Protein AF-A0AAV9P0X1-F1 (afdb_monomer)

Radius of gyration: 32.3 Å; Cα contacts (8 Å, |Δi|>4): 74; chains: 1; bounding box: 122×64×54 Å

Secondary structure (DSSP, 8-state):
------------------TTEEE-TTT-SEEETT--HHHHT--PPPTTTSS---TTTT--HHHH-HHHHHHHHHHTTS--S-HHHHHHHHHHHHHHHHHHHHHHHHHHHHHHHHHHHHHHHHHHHHTS---------

Structure (mmCIF, N/CA/C/O backbone):
data_AF-A0AAV9P0X1-F1
#
_entry.id   AF-A0AAV9P0X1-F1
#
loop_
_atom_site.group_PDB
_atom_site.id
_atom_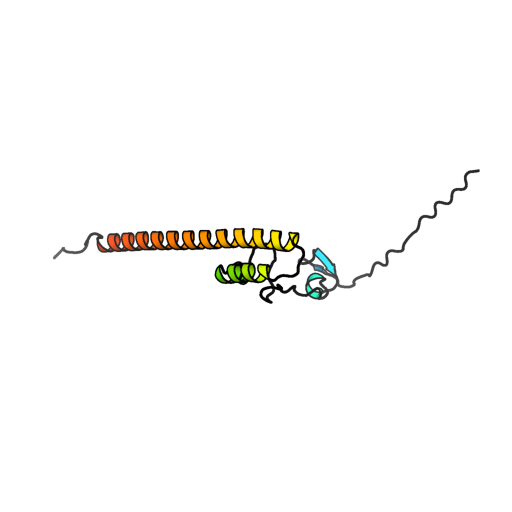site.type_symbol
_atom_site.label_atom_id
_atom_site.label_alt_id
_atom_site.label_comp_id
_atom_site.label_asym_id
_atom_site.label_entity_id
_atom_site.label_seq_id
_atom_site.pdbx_PDB_ins_code
_atom_site.Cartn_x
_atom_site.Cartn_y
_atom_site.Cartn_z
_atom_site.occupancy
_atom_site.B_iso_or_equiv
_atom_site.auth_seq_id
_atom_site.auth_comp_id
_atom_site.auth_asym_id
_atom_site.auth_atom_id
_atom_site.pdbx_PDB_model_num
ATOM 1 N N . MET A 1 1 ? 64.716 9.358 -27.534 1.00 48.25 1 MET A N 1
ATOM 2 C CA . MET A 1 1 ? 63.648 9.342 -28.553 1.00 48.25 1 MET A CA 1
ATOM 3 C C . MET A 1 1 ? 62.366 8.893 -27.867 1.00 48.25 1 MET A C 1
ATOM 5 O O . MET A 1 1 ? 62.329 7.742 -27.454 1.00 48.25 1 MET A O 1
ATOM 9 N N . PRO A 1 2 ? 61.382 9.771 -27.619 1.00 50.28 2 PRO A N 1
ATOM 10 C CA . PRO A 1 2 ? 60.079 9.342 -27.127 1.00 50.28 2 PRO A CA 1
ATOM 11 C C . PRO A 1 2 ? 59.191 8.971 -28.321 1.00 50.28 2 PRO A C 1
ATOM 13 O O . PRO A 1 2 ? 58.850 9.834 -29.127 1.00 50.28 2 PRO A O 1
ATOM 16 N N . SER A 1 3 ? 58.849 7.690 -28.450 1.00 53.53 3 SER A N 1
ATOM 17 C CA . SER A 1 3 ? 57.855 7.238 -29.422 1.00 53.53 3 SER A CA 1
ATOM 18 C C . SER A 1 3 ? 56.465 7.620 -28.924 1.00 53.53 3 SER A C 1
ATOM 20 O O . SER A 1 3 ? 55.942 7.065 -27.960 1.00 53.53 3 SER A O 1
ATOM 22 N N . THR A 1 4 ? 55.913 8.636 -29.572 1.00 68.00 4 THR A N 1
ATOM 23 C CA . THR A 1 4 ? 54.497 8.974 -29.615 1.00 68.00 4 THR A CA 1
ATOM 24 C C . THR A 1 4 ? 53.766 7.895 -30.392 1.00 68.00 4 THR A C 1
ATOM 26 O O . THR A 1 4 ? 54.059 7.776 -31.567 1.00 68.00 4 THR A O 1
ATOM 29 N N . ASP A 1 5 ? 52.818 7.184 -29.786 1.00 52.88 5 ASP A N 1
ATOM 30 C CA . ASP A 1 5 ? 51.722 6.525 -30.512 1.00 52.88 5 ASP A CA 1
ATOM 31 C C . ASP A 1 5 ? 50.519 6.394 -29.568 1.00 52.88 5 ASP A C 1
ATOM 33 O O . ASP A 1 5 ? 50.213 5.347 -28.996 1.00 52.88 5 ASP A O 1
ATOM 37 N N . GLY A 1 6 ? 49.852 7.530 -29.355 1.00 51.75 6 GLY A N 1
ATOM 38 C CA . GLY A 1 6 ? 48.530 7.593 -28.744 1.00 51.75 6 GLY A CA 1
ATOM 39 C C . GLY A 1 6 ? 47.493 7.019 -29.706 1.00 51.75 6 GLY A C 1
ATOM 40 O O . GLY A 1 6 ? 46.928 7.746 -30.520 1.00 51.75 6 GLY A O 1
ATOM 41 N N . GLY A 1 7 ? 47.245 5.713 -29.606 1.00 42.31 7 GLY A N 1
ATOM 42 C CA . GLY A 1 7 ? 46.155 5.027 -30.295 1.00 42.31 7 GLY A CA 1
ATOM 43 C C . GLY A 1 7 ? 44.798 5.447 -29.730 1.00 42.31 7 GLY A C 1
ATOM 44 O O . GLY A 1 7 ? 44.249 4.804 -28.839 1.00 42.31 7 GLY A O 1
ATOM 45 N N . PHE A 1 8 ? 44.261 6.551 -30.239 1.00 51.47 8 PHE A N 1
ATOM 46 C CA . PHE A 1 8 ? 42.906 7.016 -29.972 1.00 51.47 8 PHE A CA 1
ATOM 47 C C . PHE A 1 8 ? 41.907 6.042 -30.625 1.00 51.47 8 PHE A C 1
ATOM 49 O O . PHE A 1 8 ? 41.707 6.062 -31.838 1.00 51.47 8 PHE A O 1
ATOM 56 N N . MET A 1 9 ? 41.303 5.155 -29.823 1.00 51.66 9 MET A N 1
ATOM 57 C CA . MET A 1 9 ? 40.212 4.273 -30.255 1.00 51.66 9 MET A CA 1
ATOM 58 C C . MET A 1 9 ? 39.000 5.122 -30.669 1.00 51.66 9 MET A C 1
ATOM 60 O O . MET A 1 9 ? 38.209 5.551 -29.831 1.00 51.66 9 MET A O 1
ATOM 64 N N . GLN A 1 10 ? 38.829 5.357 -31.969 1.00 55.66 10 GLN A N 1
ATOM 65 C CA . GLN A 1 10 ? 37.564 5.837 -32.521 1.00 55.66 10 GLN A CA 1
ATOM 66 C C . GLN A 1 10 ? 36.631 4.642 -32.690 1.00 55.66 10 GLN A C 1
ATOM 68 O O . GLN A 1 10 ? 36.729 3.897 -33.660 1.00 55.66 10 GLN A O 1
ATOM 73 N N . HIS A 1 11 ? 35.714 4.464 -31.739 1.00 54.16 11 HIS A N 1
ATOM 74 C CA . HIS A 1 11 ? 34.483 3.721 -31.989 1.00 54.16 11 HIS A CA 1
ATOM 75 C C . HIS A 1 11 ? 33.608 4.557 -32.937 1.00 54.16 11 HIS A C 1
ATOM 77 O O . HIS A 1 11 ? 33.148 5.626 -32.522 1.00 54.16 11 HIS A O 1
ATOM 83 N N . PRO A 1 12 ? 33.333 4.116 -34.180 1.00 54.00 12 PRO A N 1
ATOM 84 C CA . PRO A 1 12 ? 32.274 4.724 -34.962 1.00 54.00 12 PRO A CA 1
ATOM 85 C C . PRO A 1 12 ? 30.948 4.396 -34.279 1.00 54.00 12 PRO A C 1
ATOM 87 O O . PRO A 1 12 ? 30.509 3.249 -34.187 1.00 54.00 12 PRO A O 1
ATOM 90 N N . GLN A 1 13 ? 30.352 5.448 -33.738 1.00 54.50 13 GLN A N 1
ATOM 91 C CA . GLN A 1 13 ? 29.015 5.470 -33.182 1.00 54.50 13 GLN A CA 1
ATOM 92 C C . GLN A 1 13 ? 28.073 5.117 -34.330 1.00 54.50 13 GLN A C 1
ATOM 94 O O . GLN A 1 13 ? 27.884 5.913 -35.248 1.00 54.50 13 GLN A O 1
ATOM 99 N N . ASN A 1 14 ? 27.539 3.897 -34.310 1.00 56.34 14 ASN A N 1
ATOM 100 C CA . ASN A 1 14 ? 26.523 3.448 -35.248 1.00 56.34 14 ASN A CA 1
ATOM 101 C C . ASN A 1 14 ? 25.233 4.226 -34.944 1.00 56.34 14 ASN A C 1
ATOM 103 O O . ASN A 1 14 ? 24.356 3.758 -34.219 1.00 56.34 14 ASN A O 1
ATOM 107 N N . ALA A 1 15 ? 25.177 5.476 -35.401 1.00 59.72 15 ALA A N 1
ATOM 108 C CA . ALA A 1 15 ? 24.008 6.324 -35.301 1.00 59.72 15 ALA A CA 1
ATOM 109 C C . ALA A 1 15 ? 22.969 5.751 -36.261 1.00 59.72 15 ALA A C 1
ATOM 111 O O . ALA A 1 15 ? 23.004 5.999 -37.464 1.00 59.72 15 ALA A O 1
ATOM 112 N N . ILE A 1 16 ? 22.069 4.931 -35.721 1.00 65.94 16 ILE A N 1
ATOM 113 C CA . ILE A 1 16 ? 20.857 4.529 -36.423 1.00 65.94 16 ILE A CA 1
ATOM 114 C C . ILE A 1 16 ? 20.115 5.831 -36.731 1.00 65.94 16 ILE A C 1
ATOM 116 O O . ILE A 1 16 ? 19.556 6.456 -35.830 1.00 65.94 16 ILE A O 1
ATOM 120 N N . ILE A 1 17 ? 20.165 6.277 -37.985 1.00 70.81 17 ILE A N 1
ATOM 121 C CA . ILE A 1 17 ? 19.339 7.386 -38.447 1.00 70.81 17 ILE A CA 1
ATOM 122 C C . ILE A 1 17 ? 17.904 6.869 -38.448 1.00 70.81 17 ILE A C 1
ATOM 124 O O . ILE A 1 17 ? 17.540 5.988 -39.224 1.00 70.81 17 ILE A O 1
ATOM 128 N N . ILE A 1 18 ? 17.111 7.354 -37.497 1.00 72.94 18 ILE A N 1
ATOM 129 C CA . ILE A 1 18 ? 15.698 7.008 -37.393 1.00 72.94 18 ILE A CA 1
ATOM 130 C C . ILE A 1 18 ? 14.932 7.985 -38.283 1.00 72.94 18 ILE A C 1
ATOM 132 O O . ILE A 1 18 ? 14.489 9.037 -37.818 1.00 72.94 18 ILE A O 1
ATOM 136 N N . ASP A 1 19 ? 14.790 7.645 -39.563 1.00 76.25 19 ASP A N 1
ATOM 137 C CA . ASP A 1 19 ? 13.934 8.401 -40.475 1.00 76.25 19 ASP A CA 1
ATOM 138 C C . ASP A 1 19 ? 12.481 8.338 -39.968 1.00 76.25 19 ASP A C 1
ATOM 140 O O . ASP A 1 19 ? 11.911 7.259 -39.793 1.00 76.25 19 ASP A O 1
ATOM 144 N N . ASN A 1 20 ? 11.883 9.506 -39.698 1.00 82.19 20 ASN A 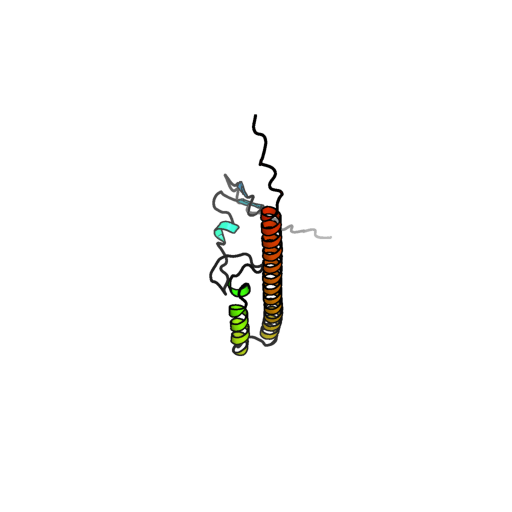N 1
ATOM 145 C CA . ASN A 1 20 ? 10.542 9.690 -39.109 1.00 82.19 20 ASN A CA 1
ATOM 146 C C . ASN A 1 20 ? 10.386 9.343 -37.610 1.00 82.19 20 ASN A C 1
ATOM 148 O O . ASN A 1 20 ? 9.323 8.888 -37.172 1.00 82.19 20 ASN A O 1
ATOM 152 N N . GLY A 1 21 ? 11.411 9.577 -36.786 1.00 87.06 21 GLY A N 1
ATOM 153 C CA . GLY A 1 21 ? 11.274 9.520 -35.327 1.00 87.06 21 GLY A CA 1
ATOM 154 C C . GLY A 1 21 ? 10.525 10.719 -34.719 1.00 87.06 21 GLY A C 1
ATOM 155 O O . GLY A 1 21 ? 10.421 11.794 -35.312 1.00 87.06 21 GLY A O 1
ATOM 156 N N . VAL A 1 22 ? 10.026 10.544 -33.494 1.00 93.56 22 VAL A N 1
ATOM 157 C CA . VAL A 1 22 ? 9.361 11.579 -32.688 1.00 93.56 22 VAL A CA 1
ATOM 158 C C . VAL A 1 22 ? 10.061 11.740 -31.340 1.00 93.56 22 VAL A C 1
ATOM 160 O O . VAL A 1 22 ? 10.476 10.758 -30.725 1.00 93.56 22 VAL A O 1
ATOM 163 N N . ASN A 1 23 ? 10.148 12.976 -30.843 1.00 95.44 23 ASN A N 1
ATOM 164 C CA . ASN A 1 23 ? 10.515 13.245 -29.452 1.00 95.44 23 ASN A CA 1
ATOM 165 C C . ASN A 1 23 ? 9.335 12.887 -28.543 1.00 95.44 23 ASN A C 1
ATOM 167 O O . ASN A 1 23 ? 8.365 13.638 -28.433 1.00 95.44 23 ASN A O 1
ATOM 171 N N . CYS A 1 24 ? 9.382 11.712 -27.921 1.00 95.31 24 CYS A N 1
ATOM 172 C CA . CYS A 1 24 ? 8.254 11.203 -27.158 1.00 95.31 24 CYS A CA 1
ATOM 173 C C . CYS A 1 24 ? 8.108 11.906 -25.806 1.00 95.31 24 CYS A C 1
ATOM 175 O O . CYS A 1 24 ? 9.015 11.876 -24.979 1.00 95.31 24 CYS A O 1
ATOM 177 N N . VAL A 1 25 ? 6.924 12.454 -25.525 1.00 96.25 25 VAL A N 1
ATOM 178 C CA . VAL A 1 25 ? 6.614 13.086 -24.230 1.00 96.25 25 VAL A CA 1
ATOM 179 C C . VAL A 1 25 ? 6.573 12.100 -23.057 1.00 96.25 25 VAL A C 1
ATOM 181 O O . VAL A 1 25 ? 6.797 12.501 -21.918 1.00 96.25 25 VAL A O 1
ATOM 184 N N . ALA A 1 26 ? 6.310 10.815 -23.322 1.00 93.44 26 ALA A N 1
ATOM 185 C CA . ALA A 1 26 ? 6.197 9.795 -22.283 1.00 93.44 26 ALA A CA 1
ATOM 186 C C . ALA A 1 26 ? 7.574 9.345 -21.775 1.00 93.44 26 ALA A C 1
ATOM 188 O O . ALA A 1 26 ? 7.849 9.435 -20.582 1.00 93.44 26 ALA A O 1
ATOM 189 N N . CYS A 1 27 ? 8.449 8.885 -22.677 1.00 94.50 27 CYS A N 1
ATOM 190 C CA . CYS A 1 27 ? 9.775 8.384 -22.301 1.00 94.50 27 CYS A CA 1
ATOM 191 C C . CYS A 1 27 ? 10.890 9.433 -22.409 1.00 94.50 27 CYS A C 1
ATOM 193 O O . CYS A 1 27 ? 12.004 9.169 -21.973 1.00 94.50 27 CYS A O 1
ATOM 195 N N . ARG A 1 28 ? 10.600 10.616 -22.971 1.00 95.56 28 ARG A N 1
ATOM 196 C CA . ARG A 1 28 ? 11.555 11.720 -23.181 1.00 95.56 28 ARG A CA 1
ATOM 197 C C . ARG A 1 28 ? 12.759 11.330 -24.046 1.00 95.56 28 ARG A C 1
ATOM 199 O O . ARG A 1 28 ? 13.854 11.848 -23.855 1.00 95.56 28 ARG A O 1
ATOM 206 N N . SER A 1 29 ? 12.558 10.422 -25.000 1.00 93.44 29 SER A N 1
ATOM 207 C CA . SER A 1 29 ? 13.588 9.967 -25.945 1.00 93.44 29 SER A CA 1
ATOM 208 C C . SER A 1 29 ? 13.075 10.050 -27.383 1.00 93.44 29 SER A C 1
ATOM 210 O O . SER A 1 29 ? 11.866 9.961 -27.614 1.00 93.44 29 SER A O 1
ATOM 212 N N . TYR A 1 30 ? 13.989 10.215 -28.342 1.00 94.25 30 TYR A N 1
ATOM 213 C CA . TYR A 1 30 ? 13.680 10.184 -29.773 1.00 94.25 30 TYR A CA 1
ATOM 214 C C . TYR A 1 30 ? 13.617 8.735 -30.270 1.00 94.25 30 TYR A C 1
ATOM 216 O O . TYR A 1 30 ? 14.574 7.984 -30.093 1.00 94.25 30 TYR A O 1
ATOM 224 N N . HIS A 1 31 ? 12.493 8.322 -30.856 1.00 93.06 31 HIS A N 1
ATOM 225 C CA . HIS A 1 31 ? 12.296 6.966 -31.389 1.00 93.06 31 HIS A CA 1
ATOM 226 C C . HIS A 1 31 ? 11.174 6.942 -32.453 1.00 93.06 31 HIS A C 1
ATOM 228 O O . HIS A 1 31 ? 10.395 7.896 -32.518 1.00 93.06 31 HIS A O 1
ATOM 234 N N . PRO A 1 32 ? 11.016 5.873 -33.265 1.00 93.94 32 PRO A N 1
ATOM 235 C CA . PRO A 1 32 ? 9.914 5.763 -34.225 1.00 93.94 32 PRO A CA 1
ATOM 236 C C . PRO A 1 32 ? 8.545 5.806 -33.542 1.00 93.94 32 PRO A C 1
ATOM 238 O O . PRO A 1 32 ? 8.387 5.349 -32.401 1.00 93.94 32 PRO A O 1
ATOM 241 N N . VAL A 1 33 ? 7.529 6.302 -34.248 1.00 91.19 33 VAL A N 1
ATOM 242 C CA . VAL A 1 33 ? 6.139 6.248 -33.773 1.00 91.19 33 VAL A CA 1
ATOM 243 C C . VAL A 1 33 ? 5.738 4.791 -33.520 1.00 91.19 33 VAL A C 1
ATOM 245 O O . VAL A 1 33 ? 6.002 3.907 -34.326 1.00 91.19 33 VAL A O 1
ATOM 248 N N . GLY A 1 34 ? 5.110 4.528 -32.373 1.00 89.56 34 GLY A N 1
ATOM 249 C CA . GLY A 1 34 ? 4.697 3.178 -31.972 1.00 89.56 34 GLY A CA 1
ATOM 250 C C . GLY A 1 34 ? 5.763 2.363 -31.229 1.00 89.56 34 GLY A C 1
ATOM 251 O O . GLY A 1 34 ? 5.382 1.464 -30.483 1.00 89.56 34 GLY A O 1
ATOM 252 N N . SER A 1 35 ? 7.042 2.735 -31.315 1.00 93.00 35 SER A N 1
ATOM 253 C CA . SER A 1 35 ? 8.173 2.000 -30.718 1.00 93.00 35 SER A CA 1
ATOM 254 C C . SER A 1 35 ? 8.656 2.589 -29.389 1.00 93.00 35 SER A C 1
ATOM 256 O O . SER A 1 35 ? 9.836 2.507 -29.059 1.00 93.00 35 SER A O 1
ATOM 258 N N . CYS A 1 36 ? 7.758 3.217 -28.622 1.00 94.69 36 CYS A N 1
ATOM 259 C CA . CYS A 1 36 ? 8.125 3.778 -27.323 1.00 94.69 36 CYS A CA 1
ATOM 260 C C . CYS A 1 36 ? 8.599 2.660 -26.383 1.00 94.69 36 CYS A C 1
ATOM 262 O O . CYS A 1 36 ? 7.817 1.736 -26.141 1.00 94.69 36 CYS A O 1
ATOM 264 N N . PRO A 1 37 ? 9.808 2.747 -25.793 1.00 92.69 37 PRO A N 1
ATOM 265 C CA . PRO A 1 37 ? 10.304 1.725 -24.874 1.00 92.69 37 PRO A CA 1
ATOM 266 C C . PRO A 1 37 ? 9.345 1.461 -23.712 1.00 92.69 37 PRO A C 1
ATOM 268 O O . PRO A 1 37 ? 9.134 0.313 -23.345 1.00 92.69 37 PRO A O 1
ATOM 271 N N . LEU A 1 38 ? 8.681 2.503 -23.196 1.00 92.50 38 LEU A N 1
ATOM 272 C CA . LEU A 1 38 ? 7.684 2.365 -22.128 1.00 92.50 38 LEU A CA 1
ATOM 273 C C . LEU A 1 38 ? 6.417 1.626 -22.575 1.00 92.50 38 LEU A C 1
ATOM 275 O O . LEU A 1 38 ? 5.777 0.968 -21.767 1.00 92.50 38 LEU A O 1
ATOM 279 N N . LYS A 1 39 ? 6.045 1.724 -23.856 1.00 91.75 39 LYS A N 1
ATOM 280 C CA . LYS A 1 39 ? 4.916 0.971 -24.415 1.00 91.75 39 LYS A CA 1
ATOM 281 C C . LYS A 1 39 ? 5.295 -0.494 -24.629 1.00 91.75 39 LYS A C 1
ATOM 283 O O . LYS A 1 39 ? 4.503 -1.377 -24.322 1.00 91.75 39 LYS 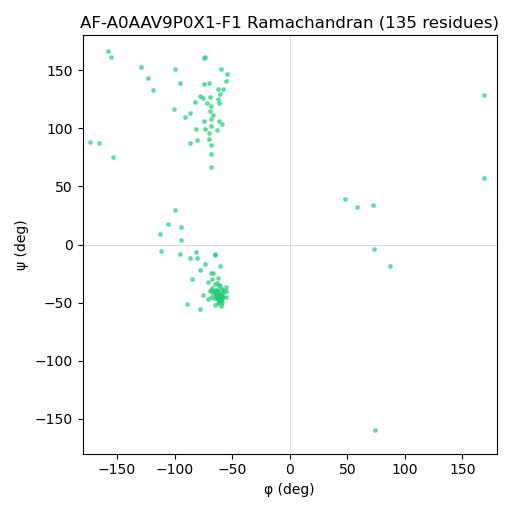A O 1
ATOM 288 N N . LEU A 1 40 ? 6.491 -0.736 -25.167 1.00 93.69 40 LEU A N 1
ATOM 289 C CA . LEU A 1 40 ? 6.997 -2.078 -25.464 1.00 93.69 40 LEU A CA 1
ATOM 290 C C . LEU A 1 40 ? 7.338 -2.872 -24.199 1.00 93.69 40 LEU A C 1
ATOM 292 O O . LEU A 1 40 ? 7.144 -4.081 -24.186 1.00 93.69 40 LEU A O 1
ATOM 296 N N . ALA A 1 41 ? 7.790 -2.200 -23.135 1.00 91.56 41 ALA A N 1
ATOM 297 C CA . ALA A 1 41 ? 8.051 -2.815 -21.833 1.00 91.56 41 ALA A CA 1
ATOM 298 C C . ALA A 1 41 ? 6.798 -3.454 -21.207 1.00 91.56 41 ALA A C 1
ATOM 300 O O . ALA A 1 41 ? 6.915 -4.299 -20.323 1.00 91.56 41 ALA A O 1
ATOM 301 N N . GLY A 1 42 ? 5.604 -3.081 -21.676 1.00 90.3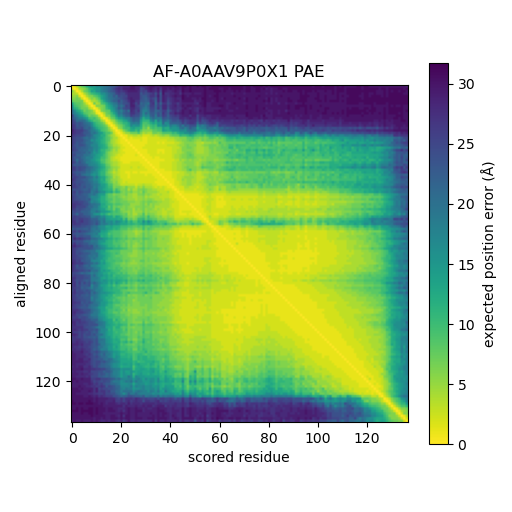1 42 GLY A N 1
ATOM 302 C CA . GLY A 1 42 ? 4.348 -3.585 -21.146 1.00 90.31 42 GLY A CA 1
ATOM 303 C C . GLY A 1 42 ? 4.022 -2.983 -19.783 1.00 90.31 42 GLY A C 1
ATOM 304 O O . GLY A 1 42 ? 4.495 -1.906 -19.419 1.00 90.31 42 GLY A O 1
ATOM 305 N N . VAL A 1 43 ? 3.151 -3.665 -19.045 1.00 91.44 43 VAL A N 1
ATOM 306 C CA . VAL A 1 43 ? 2.701 -3.219 -17.730 1.00 91.44 43 VAL A CA 1
ATOM 307 C C . VAL A 1 43 ? 3.084 -4.238 -16.672 1.00 91.44 43 VAL A C 1
ATOM 309 O O . VAL A 1 43 ? 2.847 -5.434 -16.833 1.00 91.44 43 VAL A O 1
ATOM 312 N N . GLU A 1 44 ? 3.653 -3.760 -15.571 1.00 90.56 44 GLU A N 1
ATOM 313 C CA . GLU A 1 44 ? 3.906 -4.600 -14.409 1.00 90.56 44 GLU A CA 1
ATOM 314 C C . GLU A 1 44 ? 2.611 -4.803 -13.619 1.00 90.56 44 GLU A C 1
ATOM 316 O O . GLU A 1 44 ? 1.907 -3.855 -13.253 1.00 90.56 44 GLU A O 1
ATOM 321 N N . THR A 1 45 ? 2.294 -6.063 -13.345 1.00 95.38 45 THR A N 1
ATOM 322 C CA . THR A 1 45 ? 1.161 -6.453 -12.507 1.00 95.38 45 THR A CA 1
ATOM 323 C C . THR A 1 45 ? 1.621 -6.676 -11.077 1.00 95.38 45 THR A C 1
ATOM 325 O O . THR A 1 45 ? 2.654 -7.294 -10.829 1.00 95.38 45 THR A O 1
ATOM 328 N N . CYS A 1 46 ? 0.836 -6.219 -10.104 1.00 95.75 46 CYS A N 1
ATOM 329 C CA . CYS A 1 46 ? 1.147 -6.465 -8.704 1.00 95.75 46 CYS A CA 1
ATOM 330 C C . CYS A 1 46 ? 0.964 -7.943 -8.339 1.00 95.75 46 CYS A C 1
ATOM 332 O O . CYS A 1 46 ? -0.136 -8.477 -8.4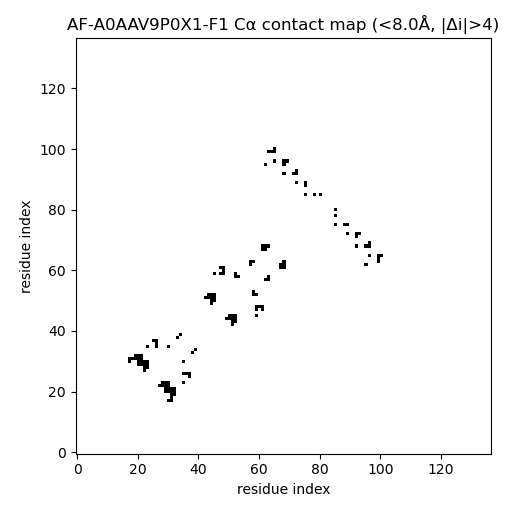58 1.00 95.75 46 CYS A O 1
ATOM 334 N N . ASN A 1 47 ? 1.996 -8.558 -7.756 1.00 94.06 47 ASN A N 1
ATOM 335 C CA . ASN A 1 47 ? 1.967 -9.959 -7.307 1.00 94.06 47 ASN A CA 1
ATOM 336 C C . ASN A 1 47 ? 0.975 -10.251 -6.168 1.00 94.06 47 ASN A C 1
ATOM 338 O O . ASN A 1 47 ? 0.771 -11.408 -5.819 1.00 94.06 47 ASN A O 1
ATOM 342 N N . LEU A 1 48 ? 0.366 -9.224 -5.567 1.00 95.06 48 LEU A N 1
ATOM 343 C CA . LEU A 1 48 ? -0.686 -9.418 -4.572 1.00 95.06 48 LEU A CA 1
ATOM 344 C C . LEU A 1 48 ? -2.069 -9.491 -5.218 1.00 95.06 48 LEU A C 1
ATOM 346 O O . LEU A 1 48 ? -2.830 -10.392 -4.900 1.00 95.06 48 LEU A O 1
ATOM 350 N N . CYS A 1 49 ? -2.419 -8.515 -6.063 1.00 96.06 49 CYS A N 1
ATOM 351 C CA . CYS A 1 49 ? -3.794 -8.342 -6.556 1.00 96.06 49 CYS A CA 1
ATOM 352 C C . CYS A 1 49 ? -3.981 -8.640 -8.049 1.00 96.06 49 CYS A C 1
ATOM 354 O O . CYS A 1 49 ? -5.103 -8.571 -8.538 1.00 96.06 49 CYS A O 1
ATOM 356 N N . GLY A 1 50 ? -2.902 -8.907 -8.789 1.00 95.69 50 GLY A N 1
ATOM 357 C CA . GLY A 1 50 ? -2.928 -9.206 -10.224 1.00 95.69 50 GLY A CA 1
ATOM 358 C C . GLY A 1 50 ? -3.200 -8.008 -11.139 1.00 95.69 50 GLY A C 1
ATOM 359 O O . GLY A 1 50 ? -3.147 -8.151 -12.355 1.00 95.69 50 GLY A O 1
ATOM 360 N N . MET A 1 51 ? -3.468 -6.821 -10.590 1.00 95.38 51 MET A N 1
ATOM 361 C CA . MET A 1 51 ? -3.757 -5.617 -11.371 1.00 95.38 51 MET A CA 1
ATOM 362 C C . MET A 1 51 ? -2.537 -4.707 -11.495 1.00 95.38 51 MET A C 1
ATOM 364 O O . MET A 1 51 ? -1.688 -4.637 -10.601 1.00 95.38 51 MET A O 1
ATOM 368 N N . ALA A 1 52 ? -2.490 -3.968 -12.599 1.00 94.44 52 ALA A N 1
ATOM 369 C CA . ALA A 1 52 ? -1.530 -2.900 -12.813 1.00 94.44 52 ALA A CA 1
ATOM 370 C C . ALA A 1 52 ? -1.865 -1.685 -11.941 1.00 94.44 52 ALA A C 1
ATOM 372 O O . ALA A 1 52 ? -2.951 -1.112 -12.045 1.00 94.44 52 ALA A O 1
ATOM 373 N N . HIS A 1 53 ? -0.929 -1.276 -11.090 1.00 93.94 53 HIS A N 1
ATOM 374 C CA . HIS A 1 53 ? -1.043 -0.047 -10.314 1.00 93.94 53 HIS A CA 1
ATOM 375 C C . HIS A 1 53 ? 0.340 0.480 -9.919 1.00 93.94 53 HIS A C 1
ATOM 377 O O . HIS A 1 53 ? 1.318 -0.262 -9.876 1.00 93.94 53 HIS A O 1
ATOM 383 N N . PHE A 1 54 ? 0.431 1.760 -9.556 1.00 89.88 54 PHE A N 1
ATOM 384 C CA . PHE A 1 54 ? 1.699 2.350 -9.123 1.00 89.88 54 PHE A CA 1
ATOM 385 C C . PHE A 1 54 ? 2.147 1.810 -7.755 1.00 89.88 54 PHE A C 1
ATOM 387 O O . PHE A 1 54 ? 1.339 1.676 -6.833 1.00 89.88 54 PHE A O 1
ATOM 394 N N . GLY A 1 55 ? 3.443 1.530 -7.591 1.00 84.75 55 GLY A N 1
ATOM 395 C CA . GLY A 1 55 ? 4.006 1.016 -6.333 1.00 84.75 55 GLY A CA 1
ATOM 396 C C . GLY A 1 55 ? 4.120 2.050 -5.201 1.00 84.75 55 GLY A C 1
ATOM 397 O O . GLY A 1 55 ? 4.247 1.677 -4.037 1.00 84.75 55 GLY A O 1
ATOM 398 N N . SER A 1 56 ? 4.044 3.348 -5.506 1.00 82.00 56 SER A N 1
ATOM 399 C CA . SER A 1 56 ? 4.385 4.430 -4.566 1.00 82.00 56 SER A CA 1
ATOM 400 C C . SER A 1 56 ? 3.253 4.856 -3.618 1.00 82.00 56 SER A C 1
ATOM 402 O O . SER A 1 56 ? 3.524 5.263 -2.491 1.00 82.00 56 SER A O 1
ATOM 404 N N . ALA A 1 57 ? 1.983 4.743 -4.019 1.00 81.56 57 ALA A N 1
ATOM 405 C CA . ALA A 1 57 ? 0.851 5.364 -3.310 1.00 81.56 57 ALA A CA 1
ATOM 406 C C . ALA A 1 57 ? -0.027 4.389 -2.494 1.00 81.56 57 ALA A C 1
ATOM 408 O O . ALA A 1 57 ? -1.159 4.711 -2.142 1.00 81.56 57 ALA A O 1
ATOM 409 N N . ARG A 1 58 ? 0.471 3.183 -2.184 1.00 88.94 58 ARG A N 1
ATOM 410 C CA . ARG A 1 58 ? -0.295 2.110 -1.511 1.00 88.94 58 ARG A CA 1
ATOM 411 C C . ARG A 1 58 ? -1.678 1.853 -2.136 1.00 88.94 58 ARG A C 1
ATOM 413 O O . ARG A 1 58 ? -2.649 1.607 -1.430 1.00 88.94 58 ARG A O 1
ATOM 420 N N . VAL A 1 59 ? -1.778 1.902 -3.457 1.00 93.94 59 VAL A N 1
ATOM 421 C CA . VAL A 1 59 ? -3.065 1.815 -4.172 1.00 93.94 59 VAL A CA 1
ATOM 422 C C . VAL A 1 59 ? -3.582 0.383 -4.348 1.00 93.94 59 VAL A C 1
ATOM 424 O O . VAL A 1 59 ? -4.705 0.196 -4.803 1.00 93.94 59 VAL A O 1
ATOM 427 N N . CYS A 1 60 ? -2.798 -0.635 -3.974 1.00 96.25 60 CYS A N 1
ATOM 428 C CA . CYS A 1 60 ? -3.244 -2.025 -4.048 1.00 96.25 60 CYS A CA 1
ATOM 429 C C . CYS A 1 60 ? -4.494 -2.238 -3.163 1.00 96.25 60 CYS A C 1
ATOM 431 O O . CYS A 1 60 ? -4.479 -1.897 -1.977 1.00 96.25 60 CYS A O 1
ATOM 433 N N . PRO A 1 61 ? -5.578 -2.842 -3.674 1.00 95.69 61 PRO A N 1
ATOM 434 C CA . PRO A 1 61 ? -6.782 -3.071 -2.874 1.00 95.69 61 PRO A CA 1
ATOM 435 C C . PRO A 1 61 ? -6.524 -3.994 -1.673 1.00 95.69 61 PRO A C 1
ATOM 437 O O . PRO A 1 61 ? -7.153 -3.842 -0.627 1.00 95.69 61 PRO A O 1
ATOM 440 N N . HIS A 1 62 ? -5.553 -4.908 -1.771 1.00 96.19 62 HIS A N 1
ATOM 441 C CA . HIS A 1 62 ? -5.186 -5.785 -0.659 1.00 96.19 62 HIS A CA 1
ATOM 442 C C . HIS A 1 62 ? -4.522 -5.038 0.500 1.00 96.19 62 HIS A C 1
ATOM 444 O O . HIS A 1 62 ? -4.838 -5.309 1.654 1.00 96.19 62 HIS A O 1
ATOM 450 N N . ILE A 1 63 ? -3.666 -4.052 0.228 1.00 95.56 63 ILE A N 1
ATOM 451 C CA . ILE A 1 63 ? -3.032 -3.248 1.290 1.00 95.56 63 ILE A CA 1
ATOM 452 C C . ILE A 1 63 ? -3.955 -2.141 1.824 1.00 95.56 63 ILE A C 1
ATOM 454 O O . ILE A 1 63 ? -3.664 -1.558 2.862 1.00 95.56 63 ILE A O 1
ATOM 458 N N . GLN A 1 64 ? -5.076 -1.870 1.151 1.00 95.19 64 GLN A N 1
ATOM 459 C CA . GLN A 1 64 ? -6.142 -0.983 1.633 1.00 95.19 64 GLN A CA 1
ATOM 460 C C . GLN A 1 64 ? -7.175 -1.710 2.516 1.00 95.19 64 GLN A C 1
ATOM 462 O O . GLN A 1 64 ? -7.989 -1.067 3.178 1.00 95.19 64 GLN A O 1
ATOM 467 N N . SER A 1 65 ? -7.149 -3.045 2.559 1.00 96.12 65 SER A N 1
ATOM 468 C CA . SER A 1 65 ? -8.096 -3.858 3.325 1.00 96.12 65 SER A CA 1
ATOM 469 C C . SER A 1 65 ? -7.491 -4.326 4.647 1.00 96.12 65 SER A C 1
ATOM 471 O O . SER A 1 65 ? -6.556 -5.123 4.683 1.00 96.12 65 SER A O 1
ATOM 473 N N . GLU A 1 66 ? -8.069 -3.883 5.764 1.00 96.94 66 GLU A N 1
ATOM 474 C CA . GLU A 1 66 ? -7.625 -4.273 7.108 1.00 96.94 66 GLU A CA 1
ATOM 475 C C . GLU A 1 66 ? -7.696 -5.796 7.328 1.00 96.94 66 GLU A C 1
ATOM 477 O O . GLU A 1 66 ? -6.815 -6.385 7.958 1.00 96.94 66 GLU A O 1
ATOM 482 N N . THR A 1 67 ? -8.735 -6.445 6.794 1.00 97.44 67 THR A N 1
ATOM 483 C CA . THR A 1 67 ? -8.915 -7.903 6.853 1.00 97.44 67 THR A CA 1
ATOM 484 C C . THR A 1 67 ? -7.835 -8.621 6.055 1.00 97.44 67 THR A C 1
ATOM 486 O O . THR A 1 67 ? -7.211 -9.547 6.571 1.00 97.44 67 THR A O 1
ATOM 489 N N . GLN A 1 68 ? -7.548 -8.153 4.840 1.00 97.88 68 GLN A N 1
ATOM 490 C CA . GLN A 1 68 ? -6.508 -8.753 4.010 1.00 97.88 68 GLN A CA 1
ATOM 491 C C . GLN A 1 68 ? -5.125 -8.587 4.649 1.00 97.88 68 GLN A C 1
ATOM 493 O O . GLN A 1 68 ? -4.351 -9.536 4.710 1.00 97.88 68 GLN A O 1
ATOM 498 N N . VAL A 1 69 ? -4.825 -7.414 5.212 1.00 98.06 69 VAL A N 1
ATOM 499 C CA . VAL A 1 69 ? -3.558 -7.170 5.917 1.00 98.06 69 VAL A CA 1
ATOM 500 C C . VAL A 1 69 ? -3.393 -8.115 7.116 1.00 98.06 69 VAL A C 1
ATOM 502 O O . VAL A 1 69 ? -2.283 -8.581 7.379 1.00 98.06 69 VAL A O 1
ATOM 505 N N . ARG A 1 70 ? -4.477 -8.458 7.831 1.00 98.12 70 ARG A N 1
ATOM 506 C CA . ARG A 1 70 ? -4.428 -9.497 8.879 1.00 98.12 70 ARG A CA 1
ATOM 507 C C . ARG A 1 70 ? -4.085 -10.874 8.311 1.00 98.12 70 ARG A C 1
ATOM 509 O O . ARG A 1 70 ? -3.249 -11.554 8.896 1.00 98.12 70 ARG A O 1
ATOM 516 N N . GLN A 1 71 ? -4.682 -11.262 7.187 1.00 98.31 71 GLN A N 1
ATOM 517 C CA . GLN A 1 71 ? -4.373 -12.534 6.526 1.00 98.31 71 GLN A CA 1
ATOM 518 C C . GLN A 1 71 ? -2.922 -12.579 6.030 1.00 98.31 71 GLN A C 1
ATOM 520 O O . GLN A 1 71 ? -2.250 -13.589 6.197 1.00 98.31 71 GLN A O 1
ATOM 525 N N . MET A 1 72 ? -2.395 -11.471 5.506 1.00 98.19 72 MET A N 1
ATOM 526 C CA . MET A 1 72 ? -0.987 -11.376 5.105 1.00 98.19 72 MET A CA 1
ATOM 527 C C . MET A 1 72 ? -0.037 -11.538 6.302 1.00 98.19 72 MET A C 1
ATOM 529 O O . MET A 1 72 ? 0.967 -12.237 6.206 1.00 98.19 72 MET A O 1
ATOM 533 N N . LEU A 1 73 ? -0.361 -10.936 7.454 1.00 98.50 73 LEU A N 1
ATOM 534 C CA . LEU A 1 73 ? 0.402 -11.139 8.693 1.00 98.50 73 LEU A CA 1
ATOM 535 C C . LEU A 1 73 ? 0.384 -12.601 9.161 1.00 98.50 73 LEU A C 1
ATOM 537 O O . LEU A 1 73 ? 1.384 -13.066 9.708 1.00 98.50 73 LEU A O 1
ATOM 541 N N . GLU A 1 74 ? -0.732 -13.302 8.954 1.00 98.44 74 GLU A N 1
ATOM 542 C CA . GLU A 1 74 ? -0.853 -14.732 9.244 1.00 98.44 74 GLU A CA 1
ATOM 543 C C . GLU A 1 74 ? -0.005 -15.577 8.287 1.00 98.44 74 GLU A C 1
ATOM 545 O O . GLU A 1 74 ? 0.754 -16.440 8.727 1.00 98.44 74 GLU A O 1
ATOM 550 N N . ALA A 1 75 ? -0.053 -15.280 6.986 1.00 98.00 75 ALA A N 1
ATOM 551 C CA . ALA A 1 75 ? 0.751 -15.958 5.972 1.00 98.00 75 ALA A CA 1
ATOM 552 C C . ALA A 1 75 ? 2.259 -15.848 6.266 1.00 98.00 75 ALA A C 1
ATOM 554 O O . ALA A 1 75 ? 2.983 -16.835 6.174 1.00 98.00 75 ALA A O 1
ATOM 555 N N . LEU A 1 76 ? 2.725 -14.686 6.743 1.00 98.12 76 LEU A N 1
ATOM 556 C CA . LEU A 1 76 ? 4.126 -14.467 7.132 1.00 98.12 76 LEU A CA 1
ATOM 557 C C . LEU A 1 76 ? 4.607 -15.310 8.329 1.00 98.12 76 LEU A C 1
ATOM 559 O O . LEU A 1 76 ? 5.790 -15.258 8.668 1.00 98.12 76 LEU A O 1
ATOM 563 N N . LYS A 1 77 ? 3.734 -16.041 9.030 1.00 97.44 77 LYS A N 1
ATOM 564 C CA . LYS A 1 77 ? 4.169 -17.026 10.037 1.00 97.44 77 LYS A CA 1
ATOM 565 C C . LYS A 1 77 ? 4.661 -18.329 9.412 1.00 97.44 77 LYS A C 1
ATOM 567 O O . LYS A 1 77 ? 5.422 -19.037 10.053 1.00 97.44 77 LYS A O 1
ATOM 572 N N . HIS A 1 78 ? 4.238 -18.603 8.183 1.00 97.81 78 HIS A N 1
ATOM 573 C CA . HIS A 1 78 ? 4.502 -19.843 7.459 1.00 97.81 78 HIS A CA 1
ATOM 574 C C . HIS A 1 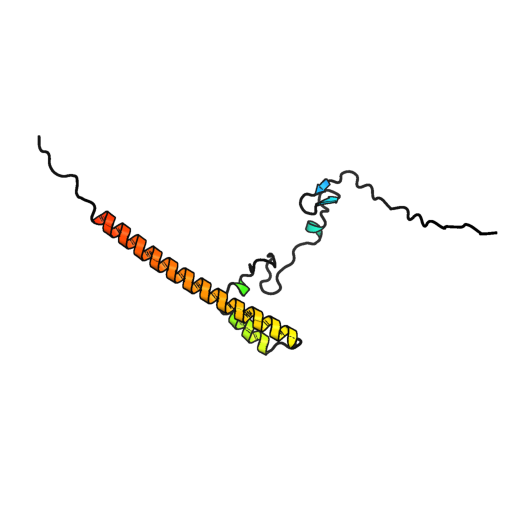78 ? 5.422 -19.615 6.243 1.00 97.81 78 HIS A C 1
ATOM 576 O O . HIS A 1 78 ? 5.573 -20.506 5.415 1.00 97.81 78 HIS A O 1
ATOM 582 N N . SER A 1 79 ? 6.005 -18.414 6.104 1.00 97.44 79 SER A N 1
ATOM 583 C CA . SER A 1 79 ? 6.963 -18.103 5.035 1.00 97.44 79 SER A CA 1
ATOM 584 C C . SER A 1 79 ? 8.319 -18.753 5.322 1.00 97.44 79 SER A C 1
ATOM 586 O O . SER A 1 79 ? 8.800 -18.698 6.452 1.00 97.44 79 SER A O 1
ATOM 588 N N . ASN A 1 80 ? 8.942 -19.310 4.282 1.00 98.06 80 ASN A N 1
ATOM 589 C CA . ASN A 1 80 ? 10.298 -19.872 4.316 1.00 98.06 80 ASN A CA 1
ATOM 590 C C . ASN A 1 80 ? 11.367 -18.859 3.854 1.00 98.06 80 ASN A C 1
ATOM 592 O O . ASN A 1 80 ? 12.486 -19.238 3.515 1.00 98.06 80 ASN A O 1
ATOM 596 N N . GLU A 1 81 ? 11.019 -17.573 3.780 1.00 97.75 81 GLU A N 1
ATOM 597 C CA . GLU A 1 81 ? 11.948 -16.499 3.425 1.00 97.75 81 GLU A CA 1
ATOM 598 C C . GLU A 1 81 ? 12.938 -16.186 4.563 1.00 97.75 81 GLU A C 1
ATOM 600 O O . GLU A 1 81 ? 12.681 -16.504 5.728 1.00 97.75 81 GLU A O 1
ATOM 605 N N . PRO A 1 82 ? 14.064 -15.508 4.270 1.00 98.56 82 PRO A N 1
ATOM 606 C CA . PRO A 1 82 ? 15.008 -15.086 5.298 1.00 98.56 82 PRO A CA 1
ATOM 607 C C . PRO A 1 82 ? 14.351 -14.237 6.396 1.00 98.56 82 PRO A C 1
ATOM 609 O O . PRO A 1 82 ? 13.547 -13.343 6.122 1.00 98.56 82 PRO A O 1
ATOM 612 N N . GLU A 1 83 ? 14.759 -14.454 7.649 1.00 98.06 83 GLU A N 1
ATOM 613 C CA . GLU A 1 83 ? 14.127 -13.837 8.825 1.00 98.06 83 GLU A CA 1
ATOM 614 C C . GLU A 1 83 ? 14.069 -12.303 8.749 1.00 98.06 83 GLU A C 1
ATOM 616 O O . GLU A 1 83 ? 13.049 -11.697 9.080 1.00 98.06 83 GLU A O 1
ATOM 621 N N . HIS A 1 84 ? 15.133 -11.663 8.256 1.00 97.94 84 HIS A N 1
ATOM 622 C CA . HIS A 1 84 ? 15.193 -10.207 8.127 1.00 97.94 84 HIS A CA 1
ATOM 623 C C . HIS A 1 84 ? 14.134 -9.650 7.155 1.00 97.94 84 HIS A C 1
ATOM 625 O O . HIS A 1 84 ? 13.583 -8.572 7.400 1.00 97.94 84 HIS A O 1
ATOM 631 N N . ILE A 1 85 ? 13.790 -10.398 6.100 1.00 98.19 85 ILE A N 1
ATOM 632 C CA . ILE A 1 85 ? 12.732 -10.039 5.146 1.00 98.19 85 ILE A CA 1
ATOM 633 C C . ILE A 1 85 ? 11.362 -10.183 5.811 1.00 98.19 85 ILE A C 1
ATOM 635 O O . ILE A 1 85 ? 10.557 -9.248 5.786 1.00 98.19 85 ILE A O 1
ATOM 639 N N . ILE A 1 86 ? 11.127 -11.305 6.498 1.00 98.44 86 ILE A N 1
ATOM 640 C CA . ILE A 1 86 ? 9.884 -11.550 7.241 1.00 98.44 86 ILE A CA 1
ATOM 641 C C . ILE A 1 86 ? 9.678 -10.474 8.316 1.00 98.44 86 ILE A C 1
ATOM 643 O O . ILE A 1 86 ? 8.566 -9.963 8.486 1.00 98.44 86 ILE A O 1
ATOM 647 N N . TYR A 1 87 ? 10.735 -10.095 9.037 1.00 98.31 87 TYR A N 1
ATOM 648 C CA . TYR A 1 87 ? 10.690 -9.040 10.046 1.00 98.31 87 TYR A CA 1
ATOM 649 C C . TYR A 1 87 ? 10.306 -7.688 9.434 1.00 98.31 87 TYR A C 1
ATOM 651 O O . TYR A 1 87 ? 9.379 -7.032 9.927 1.00 98.31 87 TYR A O 1
ATOM 659 N N . ALA A 1 88 ? 10.966 -7.285 8.343 1.00 98.50 88 ALA A N 1
ATOM 660 C CA . ALA A 1 88 ? 10.668 -6.038 7.644 1.00 98.50 88 ALA A CA 1
ATOM 661 C C . ALA A 1 88 ? 9.212 -6.004 7.147 1.00 98.50 88 ALA A C 1
ATOM 663 O O . ALA A 1 88 ? 8.493 -5.029 7.394 1.00 98.50 88 ALA A O 1
ATOM 664 N N . ALA A 1 89 ? 8.740 -7.101 6.547 1.00 98.06 89 ALA A N 1
ATOM 665 C CA . ALA A 1 89 ? 7.366 -7.241 6.080 1.00 98.06 89 ALA A CA 1
ATOM 666 C C . ALA A 1 89 ? 6.352 -7.164 7.236 1.00 98.06 89 ALA A C 1
ATOM 668 O O . ALA A 1 89 ? 5.393 -6.389 7.177 1.00 98.06 89 ALA A O 1
ATOM 669 N N . LYS A 1 90 ? 6.584 -7.887 8.343 1.00 98.56 90 LYS A N 1
ATOM 670 C CA . LYS A 1 90 ? 5.728 -7.829 9.543 1.00 98.56 90 LYS A CA 1
ATOM 671 C C . LYS A 1 90 ? 5.675 -6.420 10.128 1.00 98.56 90 LYS A C 1
ATOM 673 O O . LYS A 1 90 ? 4.591 -5.956 10.488 1.00 98.56 90 LYS A O 1
ATOM 678 N N . LYS A 1 91 ? 6.818 -5.732 10.231 1.00 98.62 91 LYS A N 1
ATOM 679 C CA . LYS A 1 91 ? 6.895 -4.350 10.731 1.00 98.62 91 LYS A CA 1
ATOM 680 C C . LYS A 1 91 ? 6.054 -3.414 9.865 1.00 98.62 91 LYS A C 1
ATOM 682 O O . LYS A 1 91 ? 5.228 -2.674 10.401 1.00 98.62 91 LYS A O 1
ATOM 687 N N . TYR A 1 92 ? 6.208 -3.502 8.544 1.00 97.38 92 TYR A N 1
ATOM 688 C CA . TYR A 1 92 ? 5.428 -2.714 7.594 1.00 97.38 92 TYR A CA 1
ATOM 689 C C . TYR A 1 92 ? 3.920 -2.976 7.727 1.00 97.38 92 TYR A C 1
ATOM 691 O O . TYR A 1 92 ? 3.149 -2.041 7.947 1.00 97.38 92 TYR A O 1
ATOM 699 N N . LEU A 1 93 ? 3.493 -4.242 7.672 1.00 98.00 93 LEU A N 1
ATOM 700 C CA . LEU A 1 93 ? 2.074 -4.609 7.714 1.00 98.00 93 LEU A CA 1
ATOM 701 C C . LEU A 1 93 ? 1.407 -4.263 9.054 1.00 98.00 93 LEU A C 1
ATOM 703 O O . LEU A 1 93 ? 0.245 -3.859 9.075 1.00 98.00 93 LEU A O 1
ATOM 707 N N . LYS A 1 94 ? 2.128 -4.356 10.182 1.00 98.31 94 LYS A N 1
ATOM 708 C CA . LYS A 1 94 ? 1.621 -3.902 11.490 1.00 98.31 94 LYS A CA 1
ATOM 709 C C . LYS A 1 94 ? 1.369 -2.393 11.503 1.00 98.31 94 LYS A C 1
ATOM 711 O O . LYS A 1 94 ? 0.302 -1.971 11.951 1.00 98.31 94 LYS A O 1
ATOM 716 N N . GLY A 1 95 ? 2.312 -1.600 10.988 1.00 97.81 95 GLY A N 1
ATOM 717 C CA . GLY A 1 95 ? 2.153 -0.148 10.864 1.00 97.81 95 GLY A CA 1
ATOM 718 C C . GLY A 1 95 ? 1.002 0.227 9.929 1.00 97.81 95 GLY A C 1
ATOM 719 O O . GLY A 1 95 ? 0.164 1.062 10.271 1.00 97.81 95 GLY A O 1
ATOM 720 N N . LEU A 1 96 ? 0.902 -0.455 8.786 1.00 97.00 96 LEU A N 1
ATOM 721 C CA . LEU A 1 96 ? -0.189 -0.285 7.832 1.00 97.00 96 LEU A CA 1
ATOM 722 C C . LEU A 1 96 ? -1.553 -0.587 8.464 1.00 97.00 96 LEU A C 1
ATOM 724 O O . LEU A 1 96 ? -2.456 0.240 8.373 1.00 97.00 96 LEU A O 1
ATOM 728 N N . LYS A 1 97 ? -1.695 -1.717 9.167 1.00 97.94 97 LYS A N 1
ATOM 729 C CA . LYS A 1 97 ? -2.933 -2.071 9.877 1.00 97.94 97 LYS A CA 1
ATOM 730 C C . LYS A 1 97 ? -3.357 -0.970 10.853 1.00 97.94 97 LYS A C 1
ATOM 732 O O . LYS A 1 97 ? -4.527 -0.602 10.882 1.00 97.94 97 LYS A O 1
ATOM 737 N N . GLY A 1 98 ? -2.413 -0.436 11.633 1.00 97.62 98 GLY A N 1
ATOM 738 C CA . GLY A 1 98 ? -2.675 0.675 12.552 1.00 97.62 98 GLY A CA 1
ATOM 739 C C . GLY A 1 98 ? -3.198 1.920 11.829 1.00 97.62 98 GLY A C 1
ATOM 740 O O . GLY A 1 98 ? -4.217 2.480 12.230 1.00 97.62 98 GLY A O 1
ATOM 741 N N . SER A 1 99 ? -2.556 2.292 10.719 1.00 96.56 99 SER A N 1
ATOM 742 C CA . SER A 1 99 ? -2.980 3.415 9.875 1.00 96.56 99 SER A CA 1
ATOM 743 C C . SER A 1 99 ? -4.391 3.219 9.308 1.00 96.56 99 SER A C 1
ATOM 745 O O . SER A 1 99 ? -5.203 4.137 9.396 1.00 96.56 99 SER A O 1
ATOM 747 N N . LEU A 1 100 ? -4.724 2.024 8.805 1.00 96.62 100 LEU A N 1
ATOM 748 C CA . LEU A 1 100 ? -6.064 1.721 8.285 1.00 96.62 100 LEU A CA 1
ATOM 749 C C . LEU A 1 100 ? -7.144 1.849 9.366 1.00 96.62 100 LEU A C 1
ATOM 751 O O . LEU A 1 100 ? -8.172 2.485 9.136 1.00 96.62 100 LEU A O 1
ATOM 755 N N . VAL A 1 101 ? -6.896 1.309 10.564 1.00 96.88 101 VAL A N 1
ATOM 756 C CA . VAL A 1 101 ? -7.821 1.435 11.704 1.00 96.88 101 VAL A CA 1
ATOM 757 C C . VAL A 1 101 ? -8.017 2.901 12.086 1.00 96.88 101 VAL A C 1
ATOM 759 O O . VAL A 1 101 ? -9.144 3.330 12.332 1.00 96.88 101 VAL A O 1
ATOM 762 N N . GLN A 1 102 ? -6.939 3.686 12.128 1.00 97.25 102 GLN A N 1
ATOM 763 C CA . GLN A 1 102 ? -7.010 5.108 12.453 1.00 97.25 102 GLN A CA 1
ATOM 764 C C . GLN A 1 102 ? -7.822 5.888 11.411 1.00 97.25 102 GLN A C 1
ATOM 766 O O . GLN A 1 102 ? -8.707 6.655 11.787 1.00 97.25 102 GLN A O 1
ATOM 771 N N . ILE A 1 103 ? -7.580 5.652 10.118 1.00 95.56 103 ILE A N 1
ATOM 772 C CA . ILE A 1 103 ? -8.338 6.273 9.021 1.00 95.56 103 ILE A CA 1
ATOM 773 C C . ILE A 1 103 ? -9.823 5.908 9.120 1.00 95.56 103 ILE A C 1
ATOM 775 O O . ILE A 1 103 ? -10.682 6.783 9.008 1.00 95.56 103 ILE A O 1
ATOM 779 N N . LYS A 1 104 ? -10.140 4.634 9.382 1.00 95.50 104 LYS A N 1
ATOM 780 C CA . LYS A 1 104 ? -11.521 4.169 9.557 1.00 95.50 104 LYS A CA 1
ATOM 781 C C . LYS A 1 104 ? -12.220 4.896 10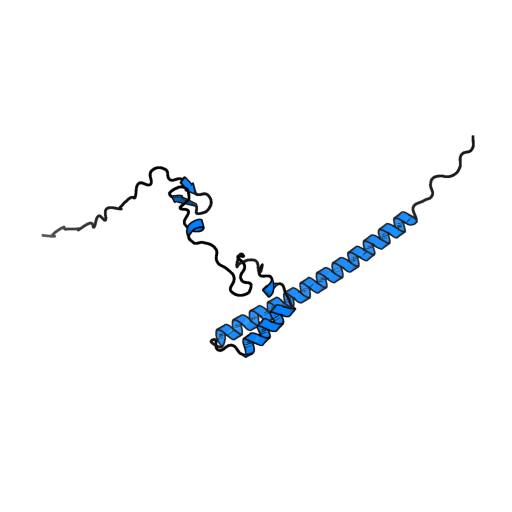.710 1.00 95.50 104 LYS A C 1
ATOM 783 O O . LYS A 1 104 ? -13.282 5.475 10.495 1.00 95.50 104 LYS A O 1
ATOM 788 N N . LYS A 1 105 ? -11.588 4.961 11.888 1.00 96.94 105 LYS A N 1
ATOM 789 C CA . LYS A 1 105 ? -12.117 5.686 13.058 1.00 96.94 105 LYS A CA 1
ATOM 790 C C . LYS A 1 105 ? -12.336 7.173 12.773 1.00 96.94 105 LYS A C 1
ATOM 792 O O . LYS A 1 105 ? -13.373 7.722 13.128 1.00 96.94 105 LYS A O 1
ATOM 797 N N . GLN A 1 106 ? -11.382 7.828 12.110 1.00 97.25 106 GLN A N 1
ATOM 798 C CA . GLN A 1 106 ? -11.505 9.241 11.731 1.00 97.25 106 GLN A CA 1
ATOM 799 C C . GLN A 1 106 ? -12.662 9.472 10.755 1.00 97.25 106 GLN A C 1
ATOM 801 O O . GLN A 1 106 ? -13.407 10.440 10.898 1.00 97.25 106 GLN A O 1
ATOM 806 N N . LYS A 1 107 ? -12.843 8.575 9.778 1.00 96.31 107 LYS A N 1
ATOM 807 C CA . LYS A 1 107 ? -13.954 8.638 8.823 1.00 96.31 107 LYS A CA 1
ATOM 808 C C . LYS A 1 107 ? -15.303 8.476 9.523 1.00 96.31 107 LYS A C 1
ATOM 810 O O . LYS A 1 107 ? -16.220 9.241 9.236 1.00 96.31 107 LYS A O 1
ATOM 815 N N . GLU A 1 108 ? -15.412 7.525 10.445 1.00 97.00 108 GLU A N 1
ATOM 816 C CA . GLU A 1 108 ? -16.617 7.300 11.249 1.00 97.00 108 GLU A CA 1
ATOM 817 C C . GLU A 1 108 ? -16.942 8.523 12.116 1.00 97.00 108 GLU A C 1
ATOM 819 O O . GLU A 1 108 ? -18.046 9.059 12.008 1.00 97.00 108 GLU A O 1
ATOM 824 N N . ALA A 1 109 ? -15.968 9.046 12.868 1.00 97.25 109 ALA A N 1
ATOM 825 C CA . ALA A 1 109 ? -16.134 10.249 13.686 1.00 97.25 109 ALA A CA 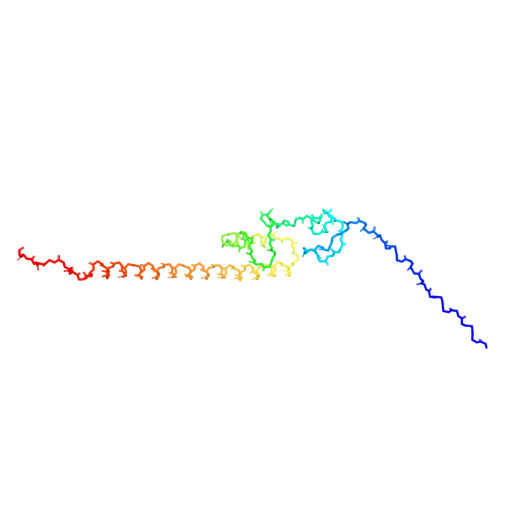1
ATOM 826 C C . ALA A 1 109 ? -16.563 11.467 12.850 1.00 97.25 109 ALA A C 1
ATOM 828 O O . ALA A 1 109 ? -17.514 12.165 13.199 1.00 97.25 109 ALA A O 1
ATOM 829 N N . ARG A 1 110 ? -15.922 11.686 11.693 1.00 96.75 110 ARG A N 1
ATOM 830 C CA . ARG A 1 110 ? -16.292 12.766 10.768 1.00 96.75 110 ARG A CA 1
ATOM 831 C C . ARG A 1 110 ? -17.704 12.584 10.213 1.00 96.75 110 ARG A C 1
ATOM 833 O O . ARG A 1 110 ? -18.428 13.563 10.073 1.00 96.75 110 ARG A O 1
ATOM 840 N N . SER A 1 111 ? -18.096 11.352 9.889 1.00 97.00 111 SER A N 1
ATOM 841 C CA . SER A 1 111 ? -19.440 11.058 9.383 1.00 97.00 111 SER A CA 1
ATOM 842 C C . SER A 1 111 ? -20.522 11.282 10.439 1.00 97.00 111 SER A C 1
ATOM 844 O O . SER A 1 111 ? -21.586 11.801 10.113 1.00 97.00 111 SER A O 1
ATOM 846 N N . PHE A 1 112 ? -20.238 10.944 11.699 1.00 96.44 112 PHE A N 1
ATOM 847 C CA . PHE A 1 112 ? -21.136 11.184 12.821 1.00 96.44 112 PHE A CA 1
ATOM 848 C C . PHE A 1 112 ? -21.329 12.686 13.048 1.00 96.44 112 PHE A C 1
ATOM 850 O O . PHE A 1 112 ? -22.457 13.166 12.974 1.00 96.44 112 PHE A O 1
ATOM 857 N N . ALA A 1 113 ? -20.233 13.442 13.168 1.00 96.50 113 ALA A N 1
ATOM 858 C CA . ALA A 1 113 ? -20.284 14.896 13.321 1.00 96.50 113 ALA A CA 1
ATOM 859 C C . ALA A 1 113 ? -21.026 15.582 12.157 1.00 96.50 113 ALA A C 1
ATOM 861 O O . ALA A 1 113 ? -21.835 16.481 12.371 1.00 96.50 113 ALA A O 1
ATOM 862 N N . ALA A 1 114 ? -20.807 15.132 10.915 1.00 96.06 114 ALA A N 1
ATOM 863 C CA . ALA A 1 114 ? -21.521 15.662 9.755 1.00 96.06 114 ALA A CA 1
ATOM 864 C C . ALA A 1 114 ? -23.039 15.414 9.833 1.00 96.06 114 ALA A C 1
ATOM 866 O O . ALA A 1 114 ? -23.817 16.301 9.482 1.00 96.06 114 ALA A O 1
ATOM 867 N N . ARG A 1 115 ? -23.467 14.239 10.318 1.00 95.31 115 ARG A N 1
ATOM 868 C CA . ARG A 1 115 ? -24.891 13.919 10.521 1.00 95.31 115 ARG A CA 1
ATOM 869 C C . ARG A 1 115 ? -25.518 14.782 11.612 1.00 95.31 115 ARG A C 1
ATOM 871 O O . ARG A 1 115 ? -26.631 15.259 11.416 1.00 95.31 115 ARG A O 1
ATOM 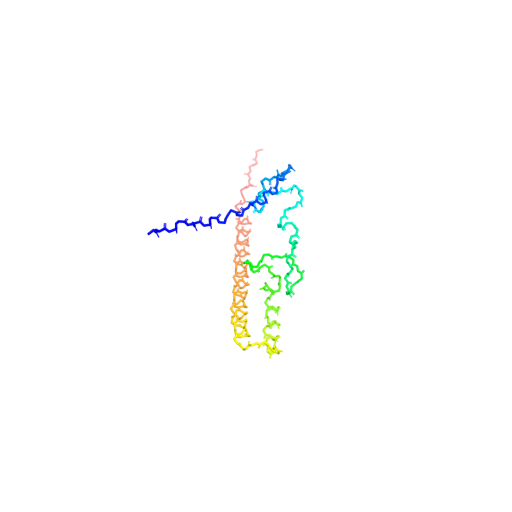878 N N . GLU A 1 116 ? -24.818 15.016 12.720 1.00 95.00 116 GLU A N 1
ATOM 879 C CA . GLU A 1 116 ? -25.304 15.894 13.793 1.00 95.00 116 GLU A CA 1
ATOM 880 C C . GLU A 1 116 ? -25.489 17.336 13.309 1.00 95.00 116 GLU A C 1
ATOM 882 O O . GLU A 1 116 ? -26.551 17.924 13.517 1.00 95.00 116 GLU A O 1
ATOM 887 N N . VAL A 1 117 ? -24.505 17.882 12.583 1.00 95.25 117 VAL A N 1
ATOM 888 C CA . VAL A 1 117 ? -24.604 19.220 11.973 1.00 95.25 117 VAL A CA 1
ATOM 889 C C . VAL A 1 117 ? -25.788 19.294 11.010 1.00 95.25 117 VAL A C 1
ATOM 891 O O . VAL A 1 117 ? -26.562 20.251 11.049 1.00 95.25 117 VAL A O 1
ATOM 894 N N . GLN A 1 118 ? -25.963 18.276 10.163 1.00 93.75 118 GLN A N 1
ATOM 895 C CA . GLN A 1 118 ? -27.054 18.237 9.193 1.00 93.75 118 GLN A CA 1
ATOM 896 C C . GLN A 1 118 ? -28.428 18.173 9.877 1.00 93.75 118 GLN A C 1
ATOM 898 O O . GLN A 1 118 ? -29.350 18.872 9.454 1.00 93.75 118 GLN A O 1
ATOM 903 N N . MET A 1 119 ? -28.558 17.401 10.961 1.00 93.38 119 MET A N 1
ATOM 904 C CA . MET A 1 119 ? -29.806 17.307 11.721 1.00 93.38 119 MET A CA 1
ATOM 905 C C . MET A 1 119 ? -30.114 18.609 12.479 1.00 93.38 119 MET A C 1
ATOM 907 O O . MET A 1 119 ? -31.252 19.077 12.461 1.00 93.38 119 MET A O 1
ATOM 911 N N . GLY A 1 120 ? -29.098 19.254 13.064 1.00 92.12 120 GLY A N 1
ATOM 912 C CA . GLY A 1 120 ? -29.232 20.568 13.699 1.00 92.12 120 GLY A CA 1
ATOM 913 C C . GLY A 1 120 ? -29.666 21.661 12.717 1.00 92.12 120 GLY A C 1
ATOM 914 O O . GLY A 1 120 ? -30.587 22.424 13.009 1.00 92.12 120 GLY A O 1
ATOM 915 N N . ALA A 1 121 ? -29.075 21.693 11.519 1.00 91.81 121 ALA A N 1
ATOM 916 C CA . ALA A 1 121 ? -29.476 22.613 10.455 1.00 91.81 121 ALA A CA 1
ATOM 917 C C . ALA A 1 121 ? -30.917 22.353 9.974 1.00 91.81 121 ALA A C 1
ATOM 919 O O . ALA A 1 121 ? -31.679 23.296 9.752 1.00 91.81 121 ALA A O 1
ATOM 920 N N . GLN A 1 122 ? -31.322 21.082 9.851 1.00 90.94 122 GLN A N 1
ATOM 921 C CA . GLN A 1 122 ? -32.698 20.716 9.504 1.00 90.94 122 GLN A CA 1
ATOM 922 C C . GLN A 1 122 ? -33.695 21.179 10.575 1.00 90.94 122 GLN A C 1
ATOM 924 O O . GLN A 1 122 ? -34.731 21.752 10.237 1.00 90.94 122 GLN A O 1
ATOM 929 N N . TYR A 1 123 ? -33.368 20.985 11.854 1.00 90.69 123 TYR A N 1
ATOM 930 C CA . TYR A 1 123 ? -34.186 21.446 12.973 1.00 90.69 123 TYR A CA 1
ATOM 931 C C . TYR A 1 123 ? -34.331 22.973 12.999 1.00 90.69 123 TYR A C 1
ATOM 933 O O . TYR A 1 123 ? -35.442 23.487 13.132 1.00 90.69 123 TYR A O 1
ATOM 941 N N . GLN A 1 124 ? -33.231 23.709 12.814 1.00 84.88 124 GLN A N 1
ATOM 942 C CA . GLN A 1 124 ? -33.254 25.172 12.724 1.00 84.88 124 GLN A CA 1
ATOM 943 C C . GLN A 1 124 ? -34.113 25.656 11.552 1.00 84.88 124 GLN A C 1
ATOM 945 O O . GLN A 1 124 ? -34.914 26.572 11.723 1.00 84.88 124 GLN A O 1
ATOM 950 N N . ARG A 1 125 ? -34.014 25.007 10.383 1.00 84.19 125 ARG A N 1
ATOM 951 C CA . ARG A 1 125 ? -34.851 25.325 9.216 1.00 84.19 125 ARG A CA 1
ATOM 952 C C . ARG A 1 125 ? -36.336 25.076 9.485 1.00 84.19 125 ARG A C 1
ATOM 954 O O . ARG A 1 125 ? -37.158 25.886 9.075 1.00 84.19 125 ARG A O 1
ATOM 961 N N . ALA A 1 126 ? -36.677 23.993 10.184 1.00 80.69 126 ALA A N 1
ATOM 962 C CA . ALA A 1 126 ? -38.058 23.679 10.555 1.00 80.69 126 ALA A CA 1
ATOM 963 C C . ALA A 1 126 ? -38.649 24.655 11.594 1.00 80.69 126 ALA A C 1
ATOM 965 O O . ALA A 1 126 ? -39.862 24.824 11.647 1.00 80.69 126 ALA A O 1
ATOM 966 N N . ARG A 1 127 ? -37.805 25.309 12.402 1.00 77.69 127 ARG A N 1
ATOM 967 C CA . ARG A 1 127 ? -38.191 26.346 13.377 1.00 77.69 127 ARG A CA 1
ATOM 968 C C . ARG A 1 127 ? -38.089 27.782 12.853 1.00 77.69 127 ARG A C 1
ATOM 970 O O . ARG A 1 127 ? -38.295 28.711 13.633 1.00 77.69 127 ARG A O 1
ATOM 977 N N . GLY A 1 128 ? -37.756 27.979 11.574 1.00 66.75 128 GLY A N 1
ATOM 978 C CA . GLY A 1 128 ? -37.741 29.306 10.957 1.00 66.75 128 GLY A CA 1
ATOM 979 C C . GLY A 1 128 ? -39.095 30.013 11.125 1.00 66.75 128 GLY A C 1
ATOM 980 O O . GLY A 1 128 ? -40.127 29.339 11.176 1.00 66.75 128 GLY A O 1
ATOM 981 N N . PRO A 1 129 ? -39.119 31.349 11.264 1.00 64.62 129 PRO A N 1
ATOM 982 C CA . PRO A 1 129 ? -40.336 32.062 11.622 1.00 64.62 129 PRO A CA 1
ATOM 983 C C . PRO A 1 129 ? -41.406 31.879 10.538 1.00 64.62 129 PRO A C 1
ATOM 985 O O . PRO A 1 129 ? -41.124 32.024 9.348 1.00 64.62 129 PRO A O 1
ATOM 988 N N . LEU A 1 130 ? -42.639 31.584 10.964 1.00 58.75 130 LEU A N 1
ATOM 989 C CA . LEU A 1 130 ? -43.845 31.597 10.131 1.00 58.75 130 LEU A CA 1
ATOM 990 C C . LEU A 1 130 ? -44.172 33.052 9.740 1.00 58.75 130 LEU A C 1
ATOM 992 O O . LEU A 1 130 ? -45.149 33.629 10.207 1.00 58.75 130 LEU A O 1
ATOM 996 N N . LEU A 1 131 ? -43.323 33.698 8.940 1.00 58.75 131 LEU A N 1
ATOM 997 C CA . LEU A 1 131 ? -43.633 35.005 8.362 1.00 58.75 131 LEU A CA 1
ATOM 998 C C . LEU A 1 131 ? -44.521 34.778 7.141 1.00 58.75 131 LEU A C 1
ATOM 1000 O O . LEU A 1 131 ? -44.027 34.582 6.034 1.00 58.75 131 LEU A O 1
ATOM 1004 N N . GLY A 1 132 ? -45.836 34.756 7.352 1.00 55.59 132 GLY A N 1
ATOM 1005 C CA . GLY A 1 132 ? -46.782 34.657 6.243 1.00 55.59 132 GLY A CA 1
ATOM 1006 C C . GLY A 1 132 ? -48.216 34.372 6.660 1.00 55.59 132 GLY A C 1
ATOM 1007 O O . GLY A 1 132 ? -48.787 33.379 6.227 1.00 55.59 132 GLY A O 1
ATOM 1008 N N . GLY A 1 133 ? -48.804 35.222 7.498 1.00 58.19 133 GLY A N 1
ATOM 1009 C CA . GLY A 1 133 ? -50.236 35.157 7.773 1.00 58.19 133 GLY A CA 1
ATOM 1010 C C . GLY A 1 133 ? -50.704 36.323 8.628 1.00 58.19 133 GLY A C 1
ATOM 1011 O O . GLY A 1 133 ? -50.638 36.230 9.844 1.00 58.19 133 GLY A O 1
ATOM 1012 N N . VAL A 1 134 ? -51.081 37.437 7.996 1.00 57.56 134 VAL A N 1
ATOM 1013 C CA . VAL A 1 134 ? -52.450 37.993 7.939 1.00 57.56 134 VAL A CA 1
ATOM 1014 C C . VAL A 1 134 ? -52.397 39.413 7.358 1.00 57.56 134 VAL A C 1
ATOM 1016 O O . VAL A 1 134 ? -51.642 40.259 7.825 1.00 57.56 134 VAL A O 1
ATOM 1019 N N . GLY A 1 135 ? -53.218 39.663 6.345 1.00 42.22 135 GLY A N 1
ATOM 1020 C CA . GLY A 1 135 ? -53.517 40.983 5.795 1.00 42.22 135 GLY A CA 1
ATOM 1021 C C . GLY A 1 135 ? -54.753 40.832 4.919 1.00 42.22 135 GLY A C 1
ATOM 1022 O O . GLY A 1 135 ? -54.630 40.453 3.760 1.00 42.22 135 GLY A O 1
ATOM 1023 N N . TRP A 1 136 ? -55.926 40.964 5.539 1.00 56.34 136 TRP A N 1
ATOM 1024 C CA . TRP A 1 136 ? -57.229 40.956 4.879 1.00 56.34 136 TRP A CA 1
ATOM 1025 C C . TRP A 1 136 ? -57.562 42.409 4.527 1.00 56.34 136 TRP A C 1
ATOM 1027 O O . TRP A 1 136 ? -57.826 43.184 5.444 1.00 56.34 136 TRP A O 1
ATOM 1037 N N . ASP A 1 137 ? -57.534 42.745 3.239 1.00 54.56 137 ASP A N 1
ATOM 1038 C CA . ASP A 1 137 ? -58.152 43.940 2.649 1.00 54.56 137 ASP A CA 1
ATOM 1039 C C . ASP A 1 137 ? -59.000 43.502 1.446 1.00 54.56 137 ASP A C 1
ATOM 1041 O O . ASP A 1 137 ? -58.519 42.634 0.674 1.00 54.56 137 ASP A O 1
#

InterPro domains:
  IPR040934 Mit1, C-terminal Zn finger 2 [PF18585] (44-95)

Foldseek 3Di:
DDDDDPPDDDDPDPPPPAVQWDCDPPQRDTDHPPVPPVVVVPFDADPPQRHGDDPPPLPPVLLLDLVSLVVVLVVLVVDPDDPVVSVVSNVVSVVSSVVNVVVVVVVVVVVVVVVVVVVVVVVVVVVPDPPDDDDDD

Organism: NCBI:txid1690608

Mean predicted aligned error: 11.82 Å

Nearest PDB structures (foldseek):
  5ikf-assembly1_A  TM=7.723E-01  e=9.274E-04  Schizosaccharomyces pombe 972h-
  4jlr-assembly2_C  TM=5.632E-01  e=7.134E+00  unclassified

Sequence (137 aa):
MPSTDGGFMQHPQNAIIIDNGVNCVACRSYHPVGSCPLKLAGVETCNLCGMAHFGSARVCPHIQSETQVRQMLEALKHSNEPEHIIYAAKKYLKGLKGSLVQIKKQKEARSFAAREVQMGAQYQRARGPLLGGVGWD

pLDDT: mean 86.66, std 16.09, range [42.22, 98.62]

Solvent-accessible surface area (backbone atoms only — not comparable to full-atom values): 8867 Å² total; per-residue (Å²): 136,86,85,83,77,85,80,76,84,77,76,80,75,82,73,76,79,65,84,77,45,39,80,35,86,86,78,71,45,76,36,48,80,91,61,45,65,68,65,72,71,53,79,69,54,39,92,87,76,70,48,72,67,68,87,85,75,67,68,50,70,55,80,67,31,62,68,47,42,52,52,52,58,55,50,60,73,76,56,89,65,59,66,70,58,49,49,53,52,49,55,50,50,54,53,48,45,52,50,50,54,51,52,51,53,52,52,51,52,52,51,51,53,50,50,53,54,52,50,52,52,52,52,51,62,74,65,51,79,87,84,81,85,88,84,91,129